Protein AF-A0A967IGJ7-F1 (afdb_monomer_lite)

Structure (mmCIF, N/CA/C/O backbone):
data_AF-A0A967IGJ7-F1
#
_entry.id   AF-A0A967IGJ7-F1
#
loop_
_atom_site.group_PDB
_atom_site.id
_atom_site.type_symbol
_atom_site.label_atom_id
_atom_site.label_alt_id
_atom_site.label_comp_id
_atom_site.label_asym_id
_atom_site.label_entity_id
_atom_site.label_seq_id
_atom_site.pdbx_PDB_ins_code
_atom_site.Cartn_x
_atom_site.Cartn_y
_atom_site.Cartn_z
_atom_site.occupancy
_atom_site.B_iso_or_equiv
_atom_site.auth_seq_id
_atom_site.auth_comp_id
_atom_site.auth_asym_id
_atom_site.auth_atom_id
_atom_site.pdbx_PDB_model_num
ATOM 1 N N . MET A 1 1 ? 23.527 9.343 -29.577 1.00 53.97 1 MET A N 1
ATOM 2 C CA . MET A 1 1 ? 22.376 10.155 -29.113 1.00 53.97 1 MET A CA 1
ATOM 3 C C . MET A 1 1 ? 21.155 9.336 -28.680 1.00 53.97 1 MET A C 1
ATOM 5 O O . MET A 1 1 ? 20.425 9.838 -27.843 1.00 53.97 1 MET A O 1
ATOM 9 N N . LEU A 1 2 ? 20.950 8.086 -29.134 1.00 49.34 2 LEU A N 1
ATOM 10 C CA . LEU A 1 2 ? 19.839 7.234 -28.653 1.00 49.34 2 LEU A CA 1
ATOM 11 C C . LEU A 1 2 ? 19.984 6.776 -27.178 1.00 49.34 2 LEU A C 1
ATOM 13 O O . LEU A 1 2 ? 18.997 6.688 -26.460 1.00 49.34 2 LEU A O 1
ATOM 17 N N . LEU A 1 3 ? 21.218 6.553 -26.703 1.00 48.28 3 LEU A N 1
ATOM 18 C CA . LEU A 1 3 ? 21.511 6.128 -25.319 1.00 48.28 3 LEU A CA 1
ATOM 19 C C . LEU A 1 3 ? 21.221 7.204 -24.251 1.00 48.28 3 LEU A C 1
ATOM 21 O O . LEU A 1 3 ? 20.936 6.866 -23.108 1.00 48.28 3 LEU A O 1
ATOM 25 N N . LEU A 1 4 ? 21.249 8.491 -24.618 1.00 50.19 4 LEU A N 1
ATOM 26 C CA . LEU A 1 4 ? 20.950 9.607 -23.704 1.00 50.19 4 LEU A CA 1
ATOM 27 C C . LEU A 1 4 ? 19.440 9.809 -23.490 1.00 50.19 4 LEU A C 1
ATOM 29 O O . LEU A 1 4 ? 19.035 10.284 -22.435 1.00 50.19 4 LEU A O 1
ATOM 33 N N . LEU A 1 5 ? 18.608 9.407 -24.457 1.00 50.12 5 LEU A N 1
ATOM 34 C CA . LEU A 1 5 ? 17.147 9.477 -24.347 1.00 50.12 5 LEU A CA 1
ATOM 35 C C . LEU A 1 5 ? 16.576 8.364 -23.454 1.00 50.12 5 LEU A C 1
ATOM 37 O O . LEU A 1 5 ? 15.621 8.613 -22.726 1.00 50.12 5 LEU A O 1
ATOM 41 N N . LEU A 1 6 ? 17.189 7.174 -23.437 1.00 48.78 6 LEU A N 1
ATOM 42 C CA . LEU A 1 6 ? 16.705 6.039 -22.636 1.00 48.78 6 LEU A CA 1
ATOM 43 C C . LEU A 1 6 ? 16.959 6.216 -21.124 1.00 48.78 6 LEU A C 1
ATOM 45 O O . LEU A 1 6 ? 16.140 5.812 -20.303 1.00 48.78 6 LEU A O 1
ATOM 49 N N . ALA A 1 7 ? 18.066 6.865 -20.744 1.00 52.34 7 ALA A N 1
ATOM 50 C CA . ALA A 1 7 ? 18.397 7.129 -19.340 1.00 52.34 7 ALA A CA 1
ATOM 51 C C . ALA A 1 7 ? 17.511 8.221 -18.701 1.00 52.34 7 ALA A C 1
ATOM 53 O O . ALA A 1 7 ? 17.241 8.182 -17.500 1.00 52.34 7 ALA A O 1
ATOM 54 N N . ALA A 1 8 ? 17.023 9.179 -19.496 1.00 54.84 8 ALA A N 1
ATOM 55 C CA . ALA A 1 8 ? 16.172 10.263 -19.006 1.00 54.84 8 ALA A CA 1
ATOM 56 C C . ALA A 1 8 ? 14.781 9.767 -18.563 1.00 54.84 8 ALA A C 1
ATOM 58 O O . ALA A 1 8 ? 14.243 10.240 -17.560 1.00 54.84 8 ALA A O 1
ATOM 59 N N . SER A 1 9 ? 14.219 8.774 -19.262 1.00 55.66 9 SER A N 1
ATOM 60 C CA . SER A 1 9 ? 12.891 8.220 -18.965 1.00 55.66 9 SER A CA 1
ATOM 61 C C . SER A 1 9 ? 12.849 7.451 -17.640 1.00 55.66 9 SER A C 1
ATOM 63 O O . SER A 1 9 ? 11.899 7.601 -16.873 1.00 55.66 9 SER A O 1
ATOM 65 N N . ALA A 1 10 ? 13.899 6.684 -17.327 1.00 57.41 10 ALA A N 1
ATOM 66 C CA . ALA A 1 10 ? 13.981 5.922 -16.079 1.00 57.41 10 ALA A CA 1
ATOM 67 C C . ALA A 1 10 ? 14.042 6.835 -14.839 1.00 57.41 10 ALA A C 1
ATOM 69 O O . ALA A 1 10 ? 13.407 6.559 -13.820 1.00 57.41 10 ALA A O 1
ATOM 70 N N . SER A 1 11 ? 14.755 7.962 -14.944 1.00 61.16 11 SER A N 1
ATOM 71 C CA . SER A 1 11 ? 14.900 8.927 -13.846 1.00 61.16 11 SER A CA 1
ATOM 72 C C . SER A 1 11 ? 13.595 9.687 -13.559 1.00 61.16 11 SER A C 1
ATOM 74 O O . SER A 1 11 ? 13.240 9.921 -12.402 1.00 61.16 11 SER A O 1
ATOM 76 N N . ALA A 1 12 ? 12.821 10.008 -14.603 1.00 59.00 12 ALA A N 1
ATOM 77 C CA . ALA A 1 12 ? 11.519 10.660 -14.461 1.00 59.00 12 ALA A CA 1
ATOM 78 C C . ALA A 1 12 ? 10.476 9.758 -13.774 1.00 59.00 12 ALA A C 1
ATOM 80 O O . ALA A 1 12 ? 9.754 10.224 -12.890 1.00 59.00 12 ALA A O 1
ATOM 81 N N . VAL A 1 13 ? 10.435 8.466 -14.124 1.00 62.84 13 VAL A N 1
ATOM 82 C CA . VAL A 1 13 ? 9.543 7.475 -13.492 1.00 62.84 13 VAL A CA 1
ATOM 83 C C . VAL A 1 13 ? 9.895 7.274 -12.015 1.00 62.84 13 VAL A C 1
ATOM 85 O O . VAL A 1 13 ? 9.008 7.302 -11.161 1.00 62.84 13 VAL A O 1
ATOM 88 N N . ALA A 1 14 ? 11.185 7.161 -11.683 1.00 60.94 14 ALA A N 1
ATOM 89 C CA . ALA A 1 14 ? 11.633 7.015 -10.298 1.00 60.94 14 ALA A CA 1
ATOM 90 C C . ALA A 1 14 ? 11.284 8.241 -9.429 1.00 60.94 14 ALA A C 1
ATOM 92 O O . ALA A 1 14 ? 10.791 8.093 -8.308 1.00 60.94 14 ALA A O 1
ATOM 93 N N . ALA A 1 15 ? 11.479 9.455 -9.956 1.00 60.59 15 ALA A N 1
ATOM 94 C CA . ALA A 1 15 ? 11.117 10.693 -9.265 1.00 60.59 15 ALA A CA 1
ATOM 95 C C . ALA A 1 15 ? 9.594 10.860 -9.103 1.00 60.59 15 ALA A C 1
ATOM 97 O O . ALA A 1 15 ? 9.139 11.419 -8.106 1.00 60.59 15 ALA A O 1
ATOM 98 N N . SER A 1 16 ? 8.802 10.367 -10.061 1.00 64.75 16 SER A N 1
ATOM 99 C CA . SER A 1 16 ? 7.338 10.342 -9.968 1.00 64.75 16 SER A CA 1
ATOM 100 C C . SER A 1 16 ? 6.863 9.437 -8.832 1.00 64.75 16 SER A C 1
ATOM 102 O O . SER A 1 16 ? 6.101 9.885 -7.980 1.00 64.75 16 SER A O 1
ATOM 104 N N . GLY A 1 17 ? 7.375 8.204 -8.756 1.00 70.25 17 GLY A N 1
ATOM 105 C CA . GLY A 1 17 ? 6.982 7.252 -7.712 1.00 70.25 17 GLY A CA 1
ATOM 106 C C . GLY A 1 17 ? 7.343 7.710 -6.294 1.00 70.25 17 GLY A C 1
ATOM 107 O O . GLY A 1 17 ? 6.604 7.438 -5.354 1.00 70.25 17 GLY A O 1
ATOM 108 N N . LEU A 1 18 ? 8.451 8.444 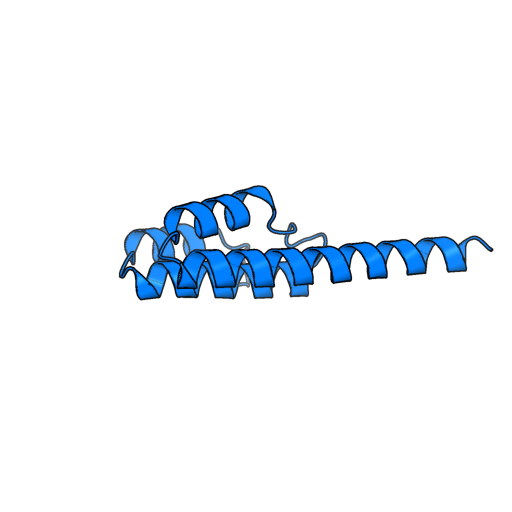-6.132 1.00 66.88 18 LEU A N 1
ATOM 109 C CA . LEU A 1 18 ? 8.832 9.069 -4.859 1.00 66.88 18 LEU A CA 1
ATOM 110 C C . LEU A 1 18 ? 7.810 10.114 -4.390 1.00 66.88 18 LEU A C 1
ATOM 112 O O . LEU A 1 18 ? 7.425 10.090 -3.224 1.00 66.88 18 LEU A O 1
ATOM 116 N N . ARG A 1 19 ? 7.349 10.984 -5.298 1.00 74.50 19 ARG A N 1
ATOM 117 C CA . ARG A 1 19 ? 6.329 11.999 -4.991 1.00 74.50 19 ARG A CA 1
ATOM 118 C C . ARG A 1 19 ? 4.976 11.375 -4.650 1.00 74.50 19 ARG A C 1
ATOM 120 O O . ARG A 1 19 ? 4.306 11.865 -3.744 1.00 74.50 19 ARG A O 1
ATOM 127 N N . SER A 1 20 ? 4.588 10.294 -5.331 1.00 83.25 20 SER A N 1
ATOM 128 C CA . SER A 1 20 ? 3.348 9.577 -5.008 1.00 83.25 20 SER A CA 1
ATOM 129 C C . SER A 1 20 ? 3.407 8.937 -3.616 1.00 83.25 20 SER A C 1
ATOM 131 O O . SER A 1 20 ? 2.438 9.035 -2.872 1.00 83.25 20 SER A O 1
ATOM 133 N N . ILE A 1 21 ? 4.545 8.361 -3.202 1.00 88.44 21 ILE A N 1
ATOM 134 C CA . ILE A 1 21 ? 4.693 7.795 -1.846 1.00 88.44 21 ILE A CA 1
ATOM 135 C C . ILE A 1 21 ? 4.540 8.863 -0.762 1.00 88.44 21 ILE A C 1
ATOM 137 O O . ILE A 1 21 ? 3.774 8.662 0.175 1.00 88.44 21 ILE A O 1
ATOM 141 N N . GLU A 1 22 ? 5.205 10.007 -0.908 1.00 90.88 22 GLU A N 1
ATOM 142 C CA . GLU A 1 22 ? 5.084 11.112 0.052 1.00 90.88 22 GLU A CA 1
ATOM 143 C C . GLU A 1 22 ? 3.635 11.634 0.131 1.00 90.88 22 GLU A C 1
ATOM 145 O O . GLU A 1 22 ? 3.134 11.998 1.195 1.00 90.88 22 GLU A O 1
ATOM 150 N N . ALA A 1 23 ? 2.911 11.644 -0.993 1.00 90.69 23 ALA A N 1
ATOM 151 C CA . ALA A 1 23 ? 1.489 11.975 -0.998 1.00 90.69 23 ALA A CA 1
ATOM 152 C C . ALA A 1 23 ? 0.645 10.935 -0.241 1.00 90.69 23 ALA A C 1
ATOM 154 O O . ALA A 1 23 ? -0.242 11.322 0.519 1.00 90.69 23 ALA A O 1
ATOM 155 N N . ILE A 1 24 ? 0.931 9.641 -0.408 1.00 93.75 24 ILE A N 1
ATOM 156 C CA . ILE A 1 24 ? 0.252 8.557 0.315 1.00 93.75 24 ILE A CA 1
ATOM 157 C C . ILE A 1 24 ? 0.498 8.679 1.825 1.00 93.75 24 ILE A C 1
ATOM 159 O O . ILE A 1 24 ? -0.450 8.583 2.601 1.00 93.75 24 ILE A O 1
ATOM 163 N N . GLU A 1 25 ? 1.733 8.942 2.250 1.00 93.44 25 GLU A N 1
ATOM 164 C CA . GLU A 1 25 ? 2.084 9.129 3.666 1.00 93.44 25 GLU A CA 1
ATOM 165 C C . GLU A 1 25 ? 1.295 10.293 4.285 1.00 93.44 25 GLU A C 1
ATOM 167 O O . GLU A 1 25 ? 0.631 10.111 5.307 1.00 93.44 25 GLU A O 1
ATOM 172 N N . ARG A 1 26 ? 1.225 11.445 3.602 1.00 94.94 26 ARG A N 1
ATOM 173 C CA . ARG A 1 26 ? 0.413 12.589 4.057 1.00 94.94 26 ARG A CA 1
ATOM 174 C C . ARG A 1 26 ? -1.080 12.272 4.162 1.00 94.94 26 ARG A C 1
ATOM 176 O O . ARG A 1 26 ? -1.760 12.808 5.034 1.00 94.94 26 ARG A O 1
ATOM 183 N N . LEU A 1 27 ? -1.616 11.414 3.290 1.00 94.38 27 LEU A N 1
ATOM 184 C CA . LEU A 1 27 ? -3.009 10.967 3.394 1.00 94.38 27 LEU A CA 1
ATOM 185 C C . LEU A 1 27 ? -3.233 10.125 4.651 1.00 94.38 27 LEU A C 1
ATOM 187 O O . LEU A 1 27 ? -4.250 10.296 5.321 1.00 94.38 27 LEU A O 1
ATOM 191 N N . VAL A 1 28 ? -2.297 9.236 4.985 1.00 95.12 28 VAL A N 1
ATOM 192 C CA . VAL A 1 28 ? -2.368 8.419 6.204 1.00 95.12 28 VAL A CA 1
ATOM 193 C C . VAL A 1 28 ? -2.291 9.303 7.448 1.00 95.12 28 VAL A C 1
ATOM 195 O O . VAL A 1 28 ? -3.135 9.165 8.331 1.00 95.12 28 VAL A O 1
ATOM 198 N N . GLU A 1 29 ? -1.357 10.257 7.483 1.00 94.56 29 GLU A N 1
ATOM 199 C CA . GLU A 1 29 ? -1.219 11.235 8.574 1.00 94.56 29 GLU A CA 1
ATOM 200 C C . GLU A 1 29 ? -2.483 12.088 8.761 1.00 94.56 29 GLU A C 1
ATOM 202 O O . GLU A 1 29 ? -2.877 12.388 9.886 1.00 94.56 29 GLU A O 1
ATOM 207 N N . ALA A 1 30 ? -3.170 12.423 7.666 1.00 95.62 30 ALA A N 1
ATOM 208 C CA . ALA A 1 30 ? -4.446 13.135 7.689 1.00 95.62 30 ALA A CA 1
ATOM 209 C C . ALA A 1 30 ? -5.657 12.247 8.060 1.00 95.62 30 ALA A C 1
ATOM 211 O O . ALA A 1 30 ? -6.798 12.703 7.988 1.00 95.62 30 ALA A O 1
ATOM 212 N N . GLY A 1 31 ? -5.446 10.974 8.416 1.00 95.00 31 GLY A N 1
ATOM 213 C CA . GLY A 1 31 ? -6.509 10.015 8.743 1.00 95.00 31 GLY A CA 1
ATOM 214 C C . GLY A 1 31 ? -7.251 9.448 7.525 1.00 95.00 31 GLY A C 1
ATOM 215 O O . GLY A 1 31 ? -8.192 8.667 7.669 1.00 95.00 31 GLY A O 1
ATOM 216 N N . ALA A 1 32 ? -6.822 9.780 6.307 1.00 96.88 32 ALA A N 1
ATOM 217 C CA . ALA A 1 32 ? -7.433 9.360 5.048 1.00 96.88 32 ALA A CA 1
ATOM 218 C C . ALA A 1 32 ? -6.859 8.026 4.527 1.00 96.88 32 ALA A C 1
ATOM 220 O O . ALA A 1 32 ? -6.623 7.855 3.330 1.00 96.88 32 ALA A O 1
ATOM 221 N N . ALA A 1 33 ? -6.670 7.041 5.410 1.00 95.50 33 ALA A N 1
ATOM 222 C CA . ALA A 1 33 ? -6.049 5.757 5.069 1.00 95.50 33 A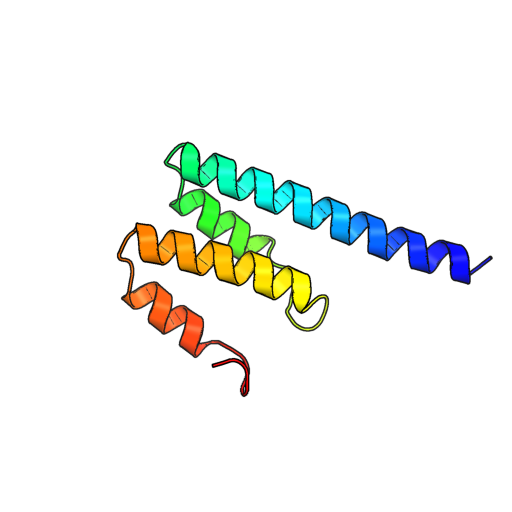LA A CA 1
ATOM 223 C C . ALA A 1 33 ? -6.792 4.976 3.961 1.00 95.50 33 ALA A C 1
ATOM 225 O O . ALA A 1 33 ? -6.166 4.302 3.149 1.00 95.50 33 ALA A O 1
ATOM 226 N N . GLY A 1 34 ? -8.122 5.096 3.871 1.00 95.94 34 GLY A N 1
ATOM 227 C CA . GLY A 1 34 ? -8.888 4.481 2.778 1.00 95.94 34 GLY A CA 1
ATOM 228 C C . GLY A 1 34 ? -8.574 5.092 1.406 1.00 95.94 34 GLY A C 1
ATOM 229 O O . GLY A 1 34 ? -8.501 4.375 0.410 1.00 95.94 34 GLY A O 1
ATOM 230 N N . LEU A 1 35 ? -8.334 6.406 1.354 1.00 96.06 35 LEU A N 1
ATOM 231 C CA . LEU A 1 35 ? -7.916 7.083 0.127 1.00 96.06 35 LEU A CA 1
ATOM 232 C C . LEU A 1 35 ? -6.468 6.726 -0.222 1.00 96.06 35 LEU A C 1
ATOM 234 O O . LEU A 1 35 ? -6.181 6.451 -1.381 1.00 96.06 35 LEU A O 1
ATOM 238 N N . ALA A 1 36 ? -5.588 6.648 0.779 1.00 96.69 36 ALA A N 1
ATOM 239 C CA . ALA A 1 36 ? -4.216 6.176 0.608 1.00 96.69 36 ALA A CA 1
ATOM 240 C C . ALA A 1 36 ? -4.172 4.780 -0.048 1.00 96.69 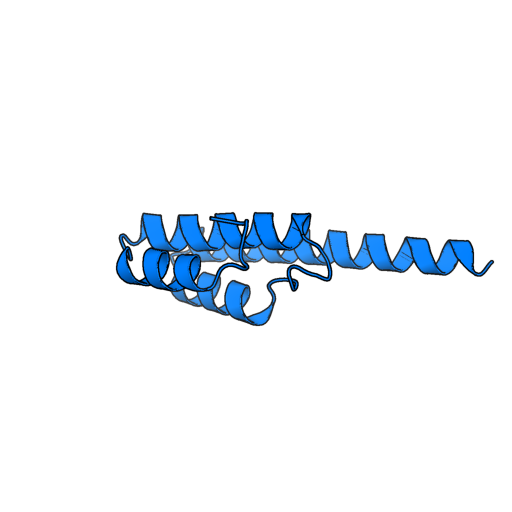36 ALA A C 1
ATOM 242 O O . ALA A 1 36 ? -3.477 4.587 -1.042 1.00 96.69 36 ALA A O 1
ATOM 243 N N . LEU A 1 37 ? -4.981 3.827 0.435 1.00 97.19 37 LEU A N 1
ATOM 244 C CA . LEU A 1 37 ? -5.084 2.485 -0.156 1.00 97.19 37 LEU A CA 1
ATOM 245 C C . LEU A 1 37 ? -5.601 2.505 -1.601 1.00 97.19 37 LEU A C 1
ATOM 247 O O . LEU A 1 37 ? -5.121 1.724 -2.422 1.00 97.19 37 LEU A O 1
ATOM 251 N N . ARG A 1 38 ? -6.543 3.401 -1.926 1.00 96.12 38 ARG A N 1
ATOM 252 C CA . ARG A 1 38 ? -7.033 3.576 -3.301 1.00 96.12 38 ARG A CA 1
ATOM 253 C C . ARG A 1 38 ? -5.932 4.086 -4.230 1.00 96.12 38 ARG A C 1
ATOM 255 O O . ARG A 1 38 ? -5.733 3.495 -5.282 1.00 96.12 38 ARG A O 1
ATOM 262 N N . VAL A 1 39 ? -5.181 5.106 -3.815 1.00 95.06 39 VAL A N 1
ATOM 263 C CA . VAL A 1 39 ? -4.038 5.618 -4.591 1.00 95.06 39 VAL A CA 1
ATOM 264 C C . VAL A 1 39 ? -3.010 4.512 -4.824 1.00 95.06 39 VAL A C 1
ATOM 266 O O . VAL A 1 39 ? -2.555 4.323 -5.946 1.00 95.06 39 VAL A O 1
ATOM 269 N N . ILE A 1 40 ? -2.692 3.717 -3.795 1.00 96.06 40 ILE A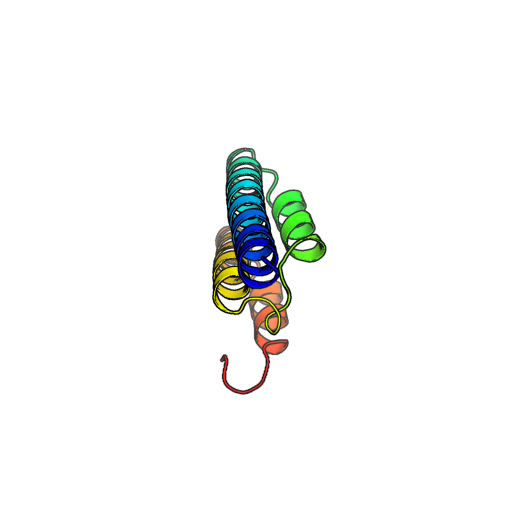 N 1
ATOM 270 C CA . ILE A 1 40 ? -1.786 2.573 -3.953 1.00 96.06 40 ILE A CA 1
ATOM 271 C C . ILE A 1 40 ? -2.349 1.556 -4.963 1.00 96.06 40 ILE A C 1
ATOM 273 O O . ILE A 1 40 ? -1.599 1.036 -5.779 1.00 96.06 40 ILE A O 1
ATOM 277 N N . ALA A 1 41 ? -3.648 1.256 -4.947 1.00 94.50 41 ALA A N 1
ATOM 278 C CA . ALA A 1 41 ? -4.249 0.331 -5.912 1.00 94.50 41 ALA A CA 1
ATOM 279 C C . ALA A 1 41 ? -4.210 0.844 -7.364 1.00 94.50 41 ALA A C 1
ATOM 281 O O . ALA A 1 41 ? -4.065 0.040 -8.281 1.00 94.50 41 ALA A O 1
ATOM 282 N N . GLU A 1 42 ? -4.332 2.155 -7.570 1.00 93.38 42 GLU A N 1
ATOM 283 C CA . GLU A 1 42 ? -4.388 2.773 -8.900 1.00 93.38 42 GLU A CA 1
ATOM 284 C C . GLU A 1 42 ? -3.000 3.046 -9.494 1.00 93.38 42 GLU A C 1
ATOM 286 O O . GLU A 1 42 ? -2.802 2.886 -10.697 1.00 93.38 42 GLU A O 1
ATOM 291 N N . GLU A 1 43 ? -2.034 3.444 -8.664 1.00 93.56 43 GLU A N 1
ATOM 292 C CA . GLU A 1 43 ? -0.739 3.950 -9.134 1.00 93.56 43 GLU A CA 1
ATOM 293 C C . GLU A 1 43 ? 0.449 3.012 -8.870 1.00 93.56 43 GLU A C 1
ATOM 295 O O . GLU A 1 43 ? 1.548 3.285 -9.362 1.00 93.56 43 GLU A O 1
ATOM 300 N N . GLN A 1 44 ? 0.281 1.920 -8.109 1.00 93.44 44 GLN A N 1
ATOM 301 C CA . GLN A 1 44 ? 1.402 1.025 -7.810 1.00 93.44 44 GLN A CA 1
ATOM 302 C C . GLN A 1 44 ? 2.030 0.491 -9.108 1.00 93.44 44 GLN A C 1
ATOM 304 O O . GLN A 1 44 ? 1.336 -0.130 -9.920 1.00 93.44 44 GLN A O 1
ATOM 309 N N . PRO A 1 45 ? 3.354 0.659 -9.291 1.00 92.06 45 PRO A N 1
ATOM 310 C CA . PRO A 1 45 ? 4.052 0.099 -10.439 1.00 92.06 45 PRO A CA 1
ATOM 311 C C . PRO A 1 45 ? 3.899 -1.416 -10.476 1.00 92.06 45 PRO A C 1
ATOM 313 O O . PRO A 1 45 ? 3.997 -2.061 -9.435 1.00 92.06 45 PRO A O 1
ATOM 316 N N . GLN A 1 46 ? 3.724 -1.998 -11.660 1.00 91.94 46 GLN A N 1
ATOM 317 C CA . GLN A 1 46 ? 3.715 -3.452 -11.797 1.00 91.94 46 GLN A CA 1
ATOM 318 C C . GLN A 1 46 ? 5.067 -4.033 -11.365 1.00 91.94 46 GLN A C 1
ATOM 320 O O . GLN A 1 46 ? 6.124 -3.439 -11.603 1.00 91.94 46 GLN A O 1
ATOM 325 N N . LEU A 1 47 ? 5.044 -5.222 -10.754 1.00 91.62 47 LEU A N 1
ATOM 326 C CA . LEU A 1 47 ? 6.261 -5.889 -10.279 1.00 91.62 47 LEU A CA 1
ATOM 327 C C . LEU A 1 47 ? 7.285 -6.082 -11.412 1.00 91.62 47 LEU A C 1
ATOM 329 O O . LEU A 1 47 ? 8.480 -5.915 -11.184 1.00 91.62 47 LEU A O 1
ATOM 333 N N . SER A 1 48 ? 6.822 -6.398 -12.626 1.00 91.19 48 SER A N 1
ATOM 334 C CA . SER A 1 48 ? 7.662 -6.586 -13.818 1.00 91.19 48 SER A CA 1
ATOM 335 C C . SER A 1 48 ? 8.390 -5.321 -14.265 1.00 91.19 48 SER A C 1
ATOM 337 O O . SER A 1 48 ? 9.487 -5.413 -14.811 1.00 91.19 48 SER A O 1
ATOM 339 N N . ASP A 1 49 ? 7.789 -4.154 -14.039 1.00 90.38 49 ASP A N 1
ATOM 340 C CA . ASP A 1 49 ? 8.303 -2.881 -14.543 1.00 90.38 49 ASP A CA 1
ATOM 341 C C . ASP A 1 49 ? 9.355 -2.320 -13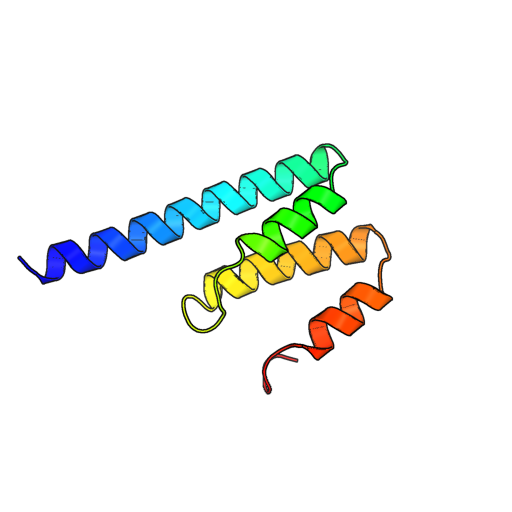.589 1.00 90.38 49 ASP A C 1
ATOM 343 O O . ASP A 1 49 ? 10.376 -1.769 -14.004 1.00 90.38 49 ASP A O 1
ATOM 347 N N . SER A 1 50 ? 9.110 -2.462 -12.283 1.00 91.06 50 SER A N 1
ATOM 348 C CA . SER A 1 50 ? 10.042 -2.025 -11.253 1.00 91.06 50 SER A CA 1
ATOM 349 C C . SER A 1 50 ? 9.835 -2.788 -9.941 1.00 91.06 50 SER A C 1
ATOM 351 O O . SER A 1 50 ? 9.058 -2.349 -9.088 1.00 91.06 50 SER A O 1
ATOM 353 N N . PRO A 1 51 ? 10.582 -3.885 -9.706 1.00 90.69 51 PRO A N 1
ATOM 354 C CA . PRO A 1 51 ? 10.461 -4.667 -8.477 1.00 90.69 51 PRO A CA 1
ATOM 355 C C . PRO A 1 51 ? 10.722 -3.851 -7.206 1.00 90.69 51 PRO A C 1
ATOM 357 O O . PRO A 1 51 ? 10.025 -3.994 -6.205 1.00 90.69 51 PRO A O 1
ATOM 360 N N . VAL A 1 52 ? 11.708 -2.948 -7.256 1.00 91.06 52 VAL A N 1
ATOM 361 C CA . VAL A 1 52 ? 12.084 -2.095 -6.118 1.00 91.06 52 VAL A CA 1
ATOM 362 C C . VAL A 1 52 ? 10.975 -1.096 -5.786 1.00 91.06 52 VAL A C 1
ATOM 364 O O . VAL A 1 52 ? 10.645 -0.911 -4.612 1.00 91.06 52 VAL A O 1
ATOM 367 N N . ALA A 1 53 ? 10.385 -0.455 -6.801 1.00 90.31 53 ALA A N 1
ATOM 368 C CA . ALA A 1 53 ? 9.287 0.476 -6.581 1.00 90.31 53 ALA A CA 1
ATOM 369 C C . ALA A 1 53 ? 8.035 -0.269 -6.105 1.00 90.31 53 ALA A C 1
ATOM 371 O O . ALA A 1 53 ? 7.462 0.126 -5.092 1.00 90.31 53 ALA A O 1
ATOM 372 N N . TRP A 1 54 ? 7.681 -1.388 -6.748 1.00 92.75 54 TRP A N 1
ATOM 373 C CA . TRP A 1 54 ? 6.574 -2.245 -6.323 1.00 92.75 54 TRP A CA 1
ATOM 374 C C . TRP A 1 54 ? 6.695 -2.621 -4.845 1.00 92.75 54 TRP A C 1
ATOM 376 O O . TRP A 1 54 ? 5.763 -2.384 -4.081 1.00 92.75 54 TRP A O 1
ATOM 386 N N . GLN A 1 55 ? 7.867 -3.107 -4.417 1.00 93.00 55 GLN A N 1
ATOM 387 C CA . GLN A 1 55 ? 8.099 -3.539 -3.038 1.00 93.00 55 GLN A CA 1
ATOM 388 C C . GLN A 1 55 ? 7.929 -2.389 -2.042 1.00 93.00 55 GLN A C 1
ATOM 390 O O . GLN A 1 55 ? 7.388 -2.576 -0.953 1.00 93.00 55 GLN A O 1
ATOM 395 N N . ARG A 1 56 ? 8.393 -1.185 -2.390 1.00 92.94 56 ARG A N 1
ATOM 396 C CA . ARG A 1 56 ? 8.262 -0.023 -1.507 1.00 92.94 56 ARG A CA 1
ATOM 397 C C . ARG A 1 56 ? 6.798 0.365 -1.301 1.00 92.94 56 ARG A C 1
ATOM 399 O O . ARG A 1 56 ? 6.414 0.644 -0.170 1.00 92.94 56 ARG A O 1
ATOM 406 N N . TRP A 1 57 ? 6.003 0.342 -2.367 1.00 95.00 57 TRP A N 1
ATOM 407 C CA . TRP A 1 57 ? 4.561 0.588 -2.304 1.00 95.00 57 TRP A CA 1
ATOM 408 C C . TRP A 1 57 ? 3.832 -0.521 -1.552 1.00 95.00 57 TRP A C 1
ATOM 410 O O . TRP A 1 57 ? 2.947 -0.243 -0.749 1.00 95.00 57 TRP A O 1
ATOM 420 N N . GLU A 1 58 ? 4.240 -1.770 -1.766 1.00 96.25 58 GLU A N 1
ATOM 421 C CA . GLU A 1 58 ? 3.628 -2.920 -1.111 1.00 96.25 58 GLU A CA 1
ATOM 422 C C . GLU A 1 58 ? 3.833 -2.871 0.405 1.00 96.25 58 GLU A C 1
ATOM 424 O O . GLU A 1 58 ? 2.879 -3.037 1.159 1.00 96.25 58 GLU A O 1
ATOM 429 N N . ARG A 1 59 ? 5.046 -2.537 0.867 1.00 95.56 59 ARG A N 1
ATOM 430 C CA . ARG A 1 59 ? 5.310 -2.326 2.300 1.00 95.56 59 ARG A CA 1
ATOM 431 C C . ARG A 1 59 ? 4.415 -1.247 2.900 1.00 95.56 59 ARG A C 1
ATOM 433 O O . ARG A 1 59 ? 3.928 -1.419 4.011 1.00 95.56 59 ARG A O 1
ATOM 440 N N . LEU A 1 60 ? 4.191 -0.152 2.172 1.00 96.19 60 LEU A N 1
ATOM 441 C CA . LEU A 1 60 ? 3.318 0.924 2.634 1.00 96.19 60 LEU A CA 1
ATOM 442 C C . LEU A 1 60 ? 1.853 0.471 2.697 1.00 96.19 60 LEU A C 1
ATOM 444 O O . LEU A 1 60 ? 1.184 0.748 3.687 1.00 96.19 60 LEU A O 1
ATOM 448 N N . ARG A 1 61 ? 1.366 -0.277 1.694 1.00 97.81 61 ARG A N 1
ATOM 449 C CA . ARG A 1 61 ? 0.023 -0.881 1.725 1.00 97.81 61 ARG A CA 1
ATOM 450 C C . ARG A 1 61 ? -0.148 -1.749 2.968 1.00 97.81 61 ARG A C 1
ATOM 452 O O . ARG A 1 61 ? -1.116 -1.556 3.697 1.00 97.81 61 ARG A O 1
ATOM 459 N N . LEU A 1 62 ? 0.780 -2.677 3.204 1.00 97.88 62 LEU A N 1
ATOM 460 C CA . LEU A 1 62 ? 0.710 -3.585 4.347 1.00 97.88 62 LEU A CA 1
ATOM 461 C C . LEU A 1 62 ? 0.737 -2.820 5.671 1.00 97.88 62 LEU A C 1
ATOM 463 O O . LEU A 1 62 ? -0.144 -3.037 6.493 1.00 97.88 62 LEU A O 1
ATOM 467 N N . ALA A 1 63 ? 1.640 -1.849 5.829 1.00 97.50 63 ALA A N 1
ATOM 468 C CA . ALA A 1 63 ? 1.697 -1.017 7.031 1.00 97.50 63 ALA A CA 1
ATOM 469 C C . ALA A 1 63 ? 0.376 -0.271 7.301 1.00 97.50 63 ALA A C 1
ATOM 471 O O . ALA A 1 63 ? -0.056 -0.174 8.448 1.00 97.50 63 ALA A O 1
ATOM 472 N N . ILE A 1 64 ? -0.303 0.228 6.258 1.00 97.69 64 ILE A N 1
ATOM 473 C CA . ILE A 1 64 ? -1.613 0.882 6.404 1.00 97.69 64 ILE A CA 1
ATOM 474 C C . ILE A 1 64 ? -2.689 -0.117 6.845 1.00 97.69 64 ILE A C 1
ATOM 476 O O . ILE A 1 64 ? -3.515 0.219 7.692 1.00 97.69 64 ILE A O 1
ATOM 480 N N . LEU A 1 65 ? -2.712 -1.321 6.269 1.00 98.19 65 LEU A N 1
ATOM 481 C CA . LEU A 1 65 ? -3.681 -2.359 6.638 1.00 98.19 65 LEU A CA 1
ATOM 482 C C . LEU A 1 65 ? -3.447 -2.862 8.069 1.00 98.19 65 LEU A C 1
ATOM 484 O O . LEU A 1 65 ? -4.401 -2.969 8.836 1.00 98.19 65 LEU A O 1
ATOM 488 N N . GLU A 1 66 ? -2.190 -3.084 8.452 1.00 97.69 66 GLU A N 1
ATOM 489 C CA . GLU A 1 66 ? -1.785 -3.482 9.805 1.00 97.69 66 GLU A CA 1
ATOM 490 C C . GL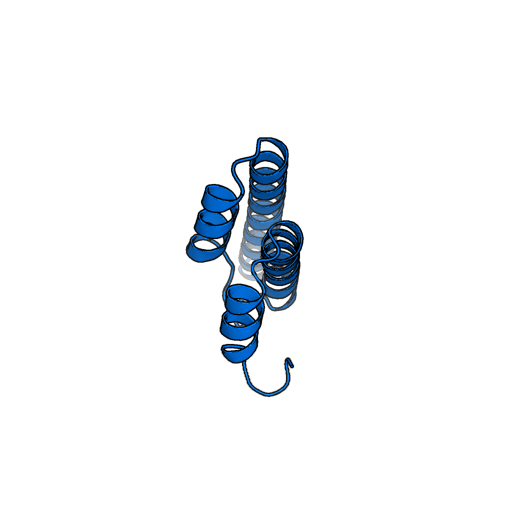U A 1 66 ? -2.150 -2.420 10.845 1.00 97.69 66 GLU A C 1
ATOM 492 O O . GLU A 1 66 ? -2.750 -2.743 11.867 1.00 97.69 66 GLU A O 1
ATOM 497 N N . ALA A 1 67 ? -1.882 -1.138 10.567 1.00 96.56 67 ALA A N 1
ATOM 498 C CA . ALA A 1 67 ? -2.257 -0.032 11.453 1.00 96.56 67 ALA A CA 1
ATOM 499 C C . ALA A 1 67 ? -3.780 0.110 11.639 1.00 96.56 67 ALA A C 1
ATOM 501 O O . ALA A 1 67 ? -4.236 0.732 12.596 1.00 96.56 67 ALA A O 1
ATOM 502 N N . ARG A 1 68 ? -4.570 -0.450 10.717 1.00 96.31 68 ARG A N 1
ATOM 503 C CA . ARG A 1 68 ? -6.037 -0.517 10.787 1.00 96.31 68 ARG A CA 1
ATOM 504 C C . ARG A 1 68 ? -6.547 -1.836 11.369 1.00 96.31 68 ARG A C 1
ATOM 506 O O . ARG A 1 68 ? -7.760 -2.013 11.426 1.00 96.31 68 ARG A O 1
ATOM 513 N N . GLU A 1 69 ? -5.649 -2.749 11.739 1.00 97.88 69 GLU A N 1
ATOM 514 C CA . GLU A 1 69 ? -5.958 -4.118 12.170 1.00 97.88 69 GLU A CA 1
ATOM 515 C C . GLU A 1 69 ? -6.777 -4.914 11.130 1.00 97.88 69 GLU A C 1
ATOM 517 O O . GLU A 1 69 ? -7.500 -5.855 11.460 1.00 97.88 69 GLU A O 1
ATOM 522 N N . ASP A 1 70 ? -6.652 -4.561 9.845 1.00 98.06 70 ASP A N 1
ATOM 523 C CA . ASP A 1 70 ? -7.364 -5.201 8.734 1.00 98.06 70 ASP A CA 1
ATOM 524 C C . ASP A 1 70 ? -6.621 -6.460 8.257 1.00 98.06 70 ASP A C 1
ATOM 526 O O . ASP A 1 70 ? -6.150 -6.578 7.121 1.00 98.06 70 ASP A O 1
ATOM 530 N N . TRP A 1 71 ? -6.474 -7.420 9.171 1.00 97.25 71 TRP A N 1
ATOM 531 C CA . TRP A 1 71 ? -5.797 -8.696 8.924 1.00 97.25 71 TRP A CA 1
ATOM 532 C C . TRP A 1 71 ? -6.394 -9.505 7.767 1.00 97.25 71 TRP A C 1
ATOM 534 O O . TRP A 1 71 ? -5.617 -10.085 7.003 1.00 97.25 71 TRP A O 1
ATOM 544 N N . PRO A 1 72 ? -7.729 -9.548 7.569 1.00 98.19 72 PRO A N 1
ATOM 545 C CA . PRO A 1 72 ? -8.300 -10.200 6.397 1.00 98.19 72 PRO A CA 1
ATOM 546 C C . PRO A 1 72 ? -7.778 -9.605 5.084 1.00 98.19 72 PRO A C 1
ATOM 548 O O . PRO A 1 72 ? -7.443 -10.362 4.174 1.00 98.19 72 PRO A O 1
ATOM 551 N N . ALA A 1 73 ? -7.645 -8.276 4.991 1.00 97.56 73 ALA A N 1
ATOM 552 C CA . ALA A 1 73 ? -7.095 -7.625 3.807 1.00 97.56 73 ALA A CA 1
ATOM 553 C C . ALA A 1 73 ? -5.595 -7.902 3.621 1.00 97.56 73 ALA A C 1
ATOM 555 O O . ALA A 1 73 ? -5.157 -8.097 2.488 1.00 97.56 73 ALA A O 1
ATOM 556 N N . VAL A 1 74 ? -4.810 -7.975 4.704 1.00 97.62 74 VAL A N 1
ATOM 557 C CA . VAL A 1 74 ? -3.392 -8.384 4.638 1.00 97.62 74 VAL A CA 1
ATOM 558 C C . VAL A 1 74 ? -3.266 -9.791 4.053 1.00 97.62 74 VAL A C 1
ATOM 560 O O . VAL A 1 74 ? -2.516 -10.000 3.101 1.00 97.62 74 VAL A O 1
ATOM 563 N N . ILE A 1 75 ? -4.035 -10.746 4.580 1.00 96.81 75 ILE A N 1
ATOM 564 C CA . ILE A 1 75 ? -4.013 -12.142 4.125 1.00 96.81 75 ILE A CA 1
ATOM 565 C C . ILE A 1 75 ? -4.439 -12.235 2.660 1.00 96.81 75 ILE A C 1
ATOM 567 O O . ILE A 1 75 ? -3.746 -12.866 1.862 1.00 96.81 75 ILE A O 1
ATOM 571 N N . ALA A 1 76 ? -5.552 -11.587 2.302 1.00 96.75 76 ALA A N 1
ATOM 572 C CA . ALA A 1 76 ? -6.038 -11.558 0.928 1.00 96.75 76 ALA A CA 1
ATOM 573 C C . ALA A 1 76 ? -4.976 -10.993 -0.019 1.00 96.75 76 ALA A C 1
ATOM 575 O O . ALA A 1 76 ? -4.727 -11.563 -1.077 1.00 96.75 76 ALA A O 1
ATOM 576 N N . ARG A 1 77 ? -4.291 -9.921 0.391 1.00 95.31 77 ARG A N 1
ATOM 577 C CA . ARG A 1 77 ? -3.275 -9.284 -0.437 1.00 95.31 77 ARG A CA 1
ATOM 578 C C . ARG A 1 77 ? -2.036 -10.153 -0.635 1.00 95.31 77 ARG A C 1
ATOM 580 O O . ARG A 1 77 ? -1.560 -10.276 -1.759 1.00 95.31 77 ARG A O 1
ATOM 587 N N . VAL A 1 78 ? -1.514 -10.760 0.430 1.00 94.81 78 VAL A N 1
ATOM 588 C CA . VAL A 1 78 ? -0.324 -11.626 0.348 1.00 94.81 78 VAL A CA 1
ATOM 589 C C . VAL A 1 78 ? -0.618 -12.898 -0.457 1.00 94.81 78 VAL A C 1
ATOM 591 O O . VAL A 1 78 ? 0.257 -13.385 -1.169 1.00 94.81 78 VAL A O 1
ATOM 594 N N . ALA A 1 79 ? -1.856 -13.402 -0.431 1.00 94.81 79 ALA A N 1
ATOM 595 C CA . ALA A 1 79 ? -2.271 -14.538 -1.257 1.00 94.81 79 ALA A CA 1
ATOM 596 C C . ALA A 1 79 ? -2.217 -14.255 -2.774 1.00 94.81 79 ALA A C 1
ATOM 598 O O . ALA A 1 79 ? -2.157 -15.193 -3.567 1.00 94.81 79 ALA A O 1
ATOM 599 N N . GLU A 1 80 ? -2.213 -12.983 -3.183 1.00 93.44 80 GLU A N 1
ATOM 600 C CA . GLU A 1 80 ? -2.080 -12.561 -4.584 1.00 93.44 80 GLU A CA 1
ATOM 601 C C . GLU A 1 80 ? -0.619 -12.386 -5.028 1.00 93.44 80 GLU A C 1
ATOM 603 O O . GLU A 1 80 ? -0.363 -12.025 -6.182 1.00 93.44 80 GLU A O 1
ATOM 608 N N . TYR A 1 81 ? 0.358 -12.591 -4.140 1.00 92.75 81 TYR A N 1
ATOM 609 C CA . TYR A 1 81 ? 1.759 -12.415 -4.508 1.00 92.75 81 TYR A CA 1
ATOM 610 C C . TYR A 1 81 ? 2.200 -13.474 -5.522 1.00 92.75 81 TYR A C 1
ATOM 612 O O . TYR A 1 81 ? 1.802 -14.639 -5.430 1.00 92.75 81 TYR A O 1
ATOM 620 N N . PRO A 1 82 ? 3.063 -13.105 -6.488 1.00 86.94 82 PRO A N 1
ATOM 621 C CA . PRO A 1 82 ? 3.643 -14.079 -7.396 1.00 86.94 82 PRO A CA 1
ATOM 622 C C . PRO A 1 82 ? 4.402 -15.177 -6.635 1.00 86.94 82 PRO A C 1
ATOM 624 O O . PRO A 1 82 ? 4.970 -14.919 -5.569 1.00 86.94 82 PRO A O 1
ATOM 627 N N . PRO A 1 83 ? 4.462 -16.402 -7.179 1.00 84.69 83 PRO A N 1
ATOM 628 C CA . PRO A 1 83 ? 5.201 -17.489 -6.551 1.00 84.69 83 PRO A CA 1
ATOM 629 C C . PRO A 1 83 ? 6.669 -17.097 -6.324 1.00 84.69 83 PRO A C 1
ATOM 631 O O . PRO A 1 83 ? 7.328 -16.571 -7.220 1.00 84.69 83 PRO A O 1
ATOM 634 N N . GLY A 1 84 ? 7.178 -17.370 -5.119 1.00 80.69 84 GLY A N 1
ATOM 635 C CA . GLY A 1 84 ? 8.547 -17.033 -4.709 1.00 80.69 84 GLY A CA 1
ATOM 636 C C . GLY A 1 84 ? 8.715 -15.682 -3.998 1.00 80.69 84 GLY A C 1
ATOM 637 O O . GLY A 1 84 ? 9.850 -15.296 -3.733 1.00 80.69 84 GLY A O 1
ATOM 638 N N . LEU A 1 85 ? 7.620 -14.977 -3.687 1.00 76.62 85 LEU A N 1
ATOM 639 C CA . LEU A 1 85 ? 7.615 -13.693 -2.962 1.00 76.62 85 LEU A CA 1
ATOM 640 C C . LEU A 1 85 ? 6.971 -13.746 -1.560 1.00 76.62 85 LEU A C 1
ATOM 642 O O . LEU A 1 85 ? 6.855 -12.699 -0.924 1.00 76.62 85 LEU A O 1
ATOM 646 N N . ALA A 1 86 ? 6.559 -14.931 -1.097 1.00 59.06 86 ALA A N 1
ATOM 647 C CA . ALA A 1 86 ? 5.929 -15.164 0.208 1.00 59.06 86 ALA A CA 1
ATOM 648 C C . ALA A 1 86 ? 6.929 -15.663 1.260 1.00 59.06 86 ALA A C 1
ATOM 650 O O . ALA A 1 86 ? 7.814 -16.469 0.886 1.00 59.06 86 ALA A O 1
#

Foldseek 3Di:
DVVVVVVVVVVVVVVVLVVLVVVLVVCVVVVNLVVSLVSLVVPQDDCVVPVPSNVVSVVVNLVSCVVVVVVVVNVVVVVPDDPPPD

pLDDT: mean 85.5, std 15.93, range [48.28, 98.19]

Sequence (86 aa):
MLLLLLAASASAVAASGLRSIEAIERLVEAGAAGLALRVIAEEQPQLSDSPVAWQRWERLRLAILEAREDWPAVIARVAEYPPGLA

Radius of gyration: 14.86 Å; chains: 1; bounding box: 31×31×41 Å

Secondary structure (DSSP, 8-state):
-HHHHHHHHHHHHHHHHHHHHHHHHHHHHTT-HHHHHHHHHHHPPPTTT-HHHHHHHHHHHHHHHHHTT-HHHHHHHHHTSPTT--